Protein AF-A0A2V5S885-F1 (afdb_monomer_lite)

Structure (mmCIF, N/CA/C/O backbone):
data_AF-A0A2V5S885-F1
#
_entry.id   AF-A0A2V5S885-F1
#
loop_
_atom_site.group_PDB
_atom_site.id
_atom_site.type_symbol
_atom_site.label_atom_id
_atom_site.label_alt_id
_atom_site.label_comp_id
_atom_site.label_asym_id
_atom_site.label_entity_id
_atom_site.label_seq_id
_atom_site.pdbx_PDB_ins_code
_atom_site.Cartn_x
_atom_site.Cartn_y
_atom_site.Cartn_z
_atom_site.occupancy
_atom_site.B_iso_or_equiv
_atom_site.auth_seq_id
_atom_site.auth_comp_id
_atom_site.auth_asym_id
_atom_site.auth_atom_id
_atom_site.pdbx_PDB_model_num
ATOM 1 N N . MET A 1 1 ? 11.250 2.496 -4.911 1.00 50.44 1 MET A N 1
ATOM 2 C CA . MET A 1 1 ? 11.186 1.031 -5.074 1.00 50.44 1 MET A CA 1
ATOM 3 C C . MET A 1 1 ? 11.689 0.765 -6.474 1.00 50.44 1 MET A C 1
ATOM 5 O O . MET A 1 1 ? 11.136 1.353 -7.394 1.00 50.44 1 MET A O 1
ATOM 9 N N . ILE A 1 2 ? 12.792 0.034 -6.601 1.00 55.38 2 ILE A N 1
ATOM 10 C CA . ILE A 1 2 ? 13.348 -0.344 -7.903 1.00 55.38 2 ILE A CA 1
ATOM 11 C C . ILE A 1 2 ? 12.416 -1.429 -8.449 1.00 55.38 2 ILE A C 1
ATOM 13 O O . ILE A 1 2 ? 12.128 -2.383 -7.730 1.00 55.38 2 ILE A O 1
ATOM 17 N N . ARG A 1 3 ? 11.855 -1.215 -9.641 1.00 71.06 3 ARG A N 1
ATOM 18 C CA . ARG A 1 3 ? 11.038 -2.203 -10.352 1.00 71.06 3 ARG A CA 1
ATOM 19 C C . ARG A 1 3 ? 11.915 -2.807 -11.436 1.00 71.06 3 ARG A C 1
ATOM 21 O O . ARG A 1 3 ? 12.539 -2.056 -12.179 1.00 71.06 3 ARG A O 1
ATOM 28 N N . GLY A 1 4 ? 11.985 -4.126 -11.471 1.00 75.81 4 GLY A N 1
ATOM 29 C CA . GLY A 1 4 ? 12.777 -4.880 -12.430 1.00 75.81 4 GLY A CA 1
ATOM 30 C C . GLY A 1 4 ? 12.579 -6.366 -12.188 1.00 75.81 4 GLY A C 1
ATOM 31 O O . GLY A 1 4 ? 12.280 -6.773 -11.056 1.00 75.81 4 GLY A O 1
ATOM 32 N N . SER A 1 5 ? 12.717 -7.154 -13.247 1.00 80.44 5 SER A N 1
ATOM 33 C CA . SER A 1 5 ? 12.678 -8.605 -13.136 1.00 80.44 5 SER A CA 1
ATOM 34 C C . SER A 1 5 ? 13.788 -9.115 -12.219 1.00 80.44 5 SER A C 1
ATOM 36 O O . SER A 1 5 ? 14.810 -8.460 -12.009 1.00 80.44 5 SER A O 1
ATOM 38 N N . GLN A 1 6 ? 13.547 -10.281 -11.628 1.00 82.75 6 GLN A N 1
ATOM 39 C CA . GLN A 1 6 ? 14.561 -11.044 -10.898 1.00 82.75 6 GLN A CA 1
ATOM 40 C C . GLN A 1 6 ? 15.151 -12.170 -11.759 1.00 82.75 6 GLN A C 1
ATOM 42 O O . GLN A 1 6 ? 15.993 -12.921 -11.276 1.00 82.75 6 GLN A O 1
ATOM 47 N N . ALA A 1 7 ? 14.688 -12.316 -13.002 1.00 84.38 7 ALA A N 1
ATOM 48 C CA . ALA A 1 7 ? 15.178 -13.320 -13.930 1.00 84.38 7 ALA A CA 1
ATOM 49 C C . ALA A 1 7 ? 16.526 -12.877 -14.518 1.00 84.38 7 ALA A C 1
ATOM 51 O O . ALA A 1 7 ? 16.668 -11.743 -14.975 1.00 84.38 7 ALA A O 1
ATOM 52 N N . GLU A 1 8 ? 17.523 -13.761 -14.483 1.00 87.12 8 GLU A N 1
ATOM 53 C CA . GLU A 1 8 ? 18.887 -13.462 -14.949 1.00 87.12 8 GLU A CA 1
ATOM 54 C C . GLU A 1 8 ? 18.974 -13.266 -16.471 1.00 87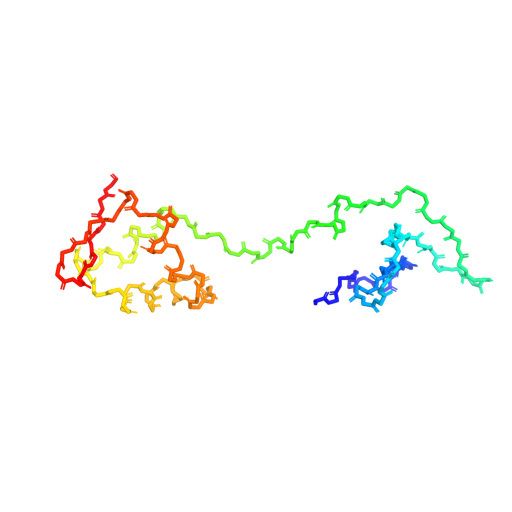.12 8 GLU A C 1
ATOM 56 O O . GLU A 1 8 ? 19.917 -12.652 -16.967 1.00 87.12 8 GLU A O 1
ATOM 61 N N . ASP A 1 9 ? 17.996 -13.785 -17.208 1.00 89.50 9 ASP A N 1
ATOM 62 C CA . ASP A 1 9 ? 17.857 -13.692 -18.659 1.00 89.50 9 ASP A CA 1
ATOM 63 C C . ASP A 1 9 ? 17.006 -12.498 -19.121 1.00 89.50 9 ASP A C 1
ATOM 65 O O . ASP A 1 9 ? 16.937 -12.231 -20.326 1.00 89.50 9 ASP A O 1
ATOM 69 N N . ASP A 1 10 ? 16.408 -11.739 -18.194 1.00 86.69 10 ASP A N 1
ATOM 70 C CA . ASP A 1 10 ? 15.705 -10.509 -18.543 1.00 86.69 10 ASP A CA 1
ATOM 71 C C . ASP A 1 10 ? 16.704 -9.408 -18.919 1.00 86.69 10 ASP A C 1
ATOM 73 O O . ASP A 1 10 ? 17.404 -8.825 -18.089 1.00 86.69 10 ASP A O 1
ATOM 77 N N . ASN A 1 11 ? 16.740 -9.108 -20.214 1.00 91.62 11 ASN A N 1
ATOM 78 C CA . ASN A 1 11 ? 17.570 -8.061 -20.792 1.00 91.62 11 ASN A CA 1
ATOM 79 C C . ASN A 1 11 ? 16.821 -6.731 -20.960 1.00 91.62 11 ASN A C 1
ATOM 81 O O . ASN A 1 11 ? 17.347 -5.807 -21.587 1.00 91.62 11 ASN A O 1
ATOM 85 N N . SER A 1 12 ? 15.601 -6.611 -20.435 1.00 92.19 12 SER A N 1
ATOM 86 C CA . SER A 1 12 ? 14.820 -5.385 -20.519 1.00 92.19 12 SER A CA 1
ATOM 87 C C . SER A 1 12 ? 15.334 -4.312 -19.554 1.00 92.19 12 SER A C 1
ATOM 89 O O . SER A 1 12 ? 15.728 -4.553 -18.412 1.00 92.19 12 SER A O 1
ATOM 91 N N . VAL A 1 13 ? 15.349 -3.071 -20.031 1.00 90.88 13 VAL A N 1
ATOM 92 C CA . VAL A 1 13 ? 15.731 -1.887 -19.268 1.00 90.88 13 VAL A CA 1
ATOM 93 C C . VAL A 1 13 ? 14.648 -0.842 -19.441 1.00 90.88 13 VAL A C 1
ATOM 95 O O . VAL A 1 13 ? 14.377 -0.375 -20.547 1.00 90.88 13 VAL A O 1
ATOM 98 N N . VAL A 1 14 ? 14.060 -0.423 -18.325 1.00 90.38 14 VAL A N 1
ATOM 99 C CA . VAL A 1 14 ? 13.098 0.676 -18.307 1.00 90.38 14 VAL A CA 1
ATOM 100 C C . VAL A 1 14 ? 13.791 1.958 -17.874 1.00 90.38 14 VAL A C 1
ATOM 102 O O . VAL A 1 14 ? 14.271 2.083 -16.746 1.00 90.38 14 VAL A O 1
ATOM 105 N N . TRP A 1 15 ? 13.796 2.945 -18.766 1.00 87.62 15 TRP A N 1
ATOM 106 C CA . TRP A 1 15 ? 14.275 4.284 -18.468 1.00 87.62 15 TRP A CA 1
ATOM 107 C C . TRP A 1 15 ? 13.115 5.182 -18.038 1.00 87.62 15 TRP A C 1
ATOM 109 O O . TRP A 1 15 ? 12.280 5.606 -18.845 1.00 87.62 15 TRP A O 1
ATOM 119 N N . CYS A 1 16 ? 13.088 5.498 -16.745 1.00 84.31 16 CYS A N 1
ATOM 120 C CA . CYS A 1 16 ? 12.166 6.458 -16.151 1.00 84.31 16 CYS A CA 1
ATOM 121 C C . CYS A 1 16 ? 12.914 7.755 -15.848 1.00 84.31 16 CYS A C 1
ATOM 123 O O . CYS A 1 16 ? 13.911 7.730 -15.131 1.00 84.31 16 CYS A O 1
ATOM 125 N N . ASN A 1 17 ? 12.409 8.894 -16.322 1.00 75.69 17 ASN A N 1
ATOM 126 C CA . ASN A 1 17 ? 12.948 10.192 -15.926 1.00 75.69 17 ASN A CA 1
ATOM 127 C C . ASN A 1 17 ? 12.572 10.475 -14.453 1.00 75.69 17 ASN A C 1
ATOM 129 O O . ASN A 1 17 ? 11.379 10.631 -14.157 1.00 75.69 17 ASN A O 1
ATOM 133 N N . PRO A 1 18 ? 13.533 10.509 -13.507 1.00 64.69 18 PRO A N 1
ATOM 134 C CA . PRO A 1 18 ? 13.222 10.814 -12.122 1.00 64.69 18 PRO A CA 1
ATOM 135 C C . PRO A 1 18 ? 12.761 12.268 -12.035 1.00 64.69 18 PRO A C 1
ATOM 137 O O . PRO A 1 18 ? 13.460 13.199 -12.424 1.00 64.69 18 PRO A O 1
ATOM 140 N N . LYS A 1 19 ? 11.553 12.471 -11.510 1.00 60.31 19 LYS A N 1
ATOM 141 C CA . LYS A 1 19 ? 10.989 13.800 -11.279 1.00 60.31 19 LYS A CA 1
ATOM 142 C C . LYS A 1 19 ? 11.951 14.631 -10.422 1.00 60.31 19 LYS A C 1
ATOM 144 O O . LYS A 1 19 ? 12.027 14.385 -9.223 1.00 60.31 19 LYS A O 1
ATOM 149 N N . ASN A 1 20 ? 12.657 15.585 -11.036 1.00 55.84 20 ASN A N 1
ATOM 150 C CA . ASN A 1 20 ? 13.075 16.874 -10.467 1.00 55.84 20 ASN A CA 1
ATOM 151 C C . ASN A 1 20 ? 13.994 17.640 -11.431 1.00 55.84 20 ASN A C 1
ATOM 153 O O . ASN A 1 20 ? 15.191 17.378 -11.476 1.00 55.84 20 ASN A O 1
ATOM 157 N N . SER A 1 21 ? 13.438 18.620 -12.152 1.00 54.88 21 SER A N 1
ATOM 158 C CA . SER A 1 21 ? 14.033 19.950 -12.420 1.00 54.88 21 SER A CA 1
ATOM 159 C C . SER A 1 21 ? 13.255 20.645 -13.543 1.00 54.88 21 SER A C 1
ATOM 161 O O . SER A 1 21 ? 13.499 20.365 -14.702 1.00 54.88 21 SER A O 1
ATOM 163 N N . ASN A 1 22 ? 12.292 21.511 -13.195 1.00 66.88 22 ASN A N 1
ATOM 164 C CA . ASN A 1 22 ? 11.666 22.584 -14.006 1.00 66.88 22 ASN A CA 1
ATOM 165 C C . ASN A 1 22 ? 11.334 22.364 -15.510 1.00 66.88 22 ASN A C 1
ATOM 167 O O . ASN A 1 22 ? 11.011 23.331 -16.195 1.00 66.88 22 ASN A O 1
ATOM 171 N N . GLY A 1 23 ? 11.374 21.139 -16.032 1.00 68.69 23 GLY A N 1
ATOM 172 C CA . GLY A 1 23 ? 11.140 20.798 -17.433 1.00 68.69 23 GLY A CA 1
ATOM 173 C C . GLY A 1 23 ? 9.941 19.866 -17.629 1.00 68.69 23 GLY A C 1
ATOM 174 O O . GLY A 1 23 ? 9.398 19.335 -16.652 1.00 68.69 23 GLY A O 1
ATOM 175 N N . PRO A 1 24 ? 9.504 19.666 -18.887 1.00 63.69 24 PRO A N 1
ATOM 176 C CA . PRO A 1 24 ? 8.397 18.774 -19.205 1.00 63.69 24 PRO A CA 1
ATOM 177 C C . PRO A 1 24 ? 8.737 17.330 -18.826 1.00 63.69 24 PRO A C 1
ATOM 179 O O . PRO A 1 24 ? 9.854 16.855 -19.040 1.00 63.69 24 PRO A O 1
ATOM 182 N N . LEU A 1 25 ? 7.751 16.622 -18.274 1.00 70.56 25 LEU A N 1
ATOM 183 C CA . LEU A 1 25 ? 7.867 15.196 -17.996 1.00 70.56 25 LEU A CA 1
ATOM 184 C C . LEU A 1 25 ? 8.041 14.455 -19.325 1.00 70.56 25 LEU A C 1
ATOM 186 O O . LEU A 1 25 ? 7.151 14.481 -20.172 1.00 70.56 25 LEU A O 1
ATOM 190 N N . GLN A 1 26 ? 9.190 13.813 -19.509 1.00 75.06 26 GLN A N 1
ATOM 191 C CA . GLN A 1 26 ? 9.412 12.951 -20.665 1.00 75.06 26 GLN A CA 1
ATOM 192 C C . GLN A 1 26 ? 8.741 11.597 -20.446 1.00 75.06 26 GLN A C 1
ATOM 194 O O . GLN A 1 26 ? 8.746 11.068 -19.330 1.00 75.06 26 GLN A O 1
ATOM 199 N N . SER A 1 27 ? 8.186 11.038 -21.522 1.00 82.12 27 SER A N 1
ATOM 200 C CA . SER A 1 27 ? 7.663 9.675 -21.526 1.00 82.12 27 SER A CA 1
ATOM 201 C C . SER A 1 27 ? 8.762 8.682 -21.158 1.00 82.12 27 SER A C 1
ATOM 203 O O . SER A 1 27 ? 9.912 8.812 -21.583 1.00 82.12 27 SER A O 1
ATOM 205 N N . ARG A 1 28 ? 8.398 7.674 -20.366 1.00 88.38 28 ARG A N 1
ATOM 206 C CA . ARG A 1 28 ? 9.257 6.512 -20.125 1.00 88.38 28 ARG A CA 1
ATOM 207 C C . ARG A 1 28 ? 9.502 5.750 -21.428 1.00 88.38 28 ARG A C 1
ATOM 209 O O . ARG A 1 28 ? 8.675 5.790 -22.337 1.00 88.38 28 ARG A O 1
ATOM 216 N N . SER A 1 29 ? 10.630 5.054 -21.494 1.00 91.62 29 SER A N 1
ATOM 217 C CA . SER A 1 29 ? 10.994 4.196 -22.625 1.00 91.62 29 SER A CA 1
ATOM 218 C C . SER A 1 29 ? 11.527 2.858 -22.126 1.00 91.62 29 SER A C 1
ATOM 220 O O . SER A 1 29 ? 12.106 2.788 -21.041 1.00 91.62 29 SER A O 1
ATOM 222 N N . ALA A 1 30 ? 11.302 1.809 -22.909 1.00 93.75 30 ALA A N 1
ATOM 223 C CA . ALA A 1 30 ? 11.804 0.469 -22.651 1.00 93.75 30 ALA A CA 1
ATOM 224 C C . ALA A 1 30 ? 12.803 0.079 -23.740 1.00 93.75 30 ALA A C 1
ATOM 226 O O . ALA A 1 30 ? 12.647 0.439 -24.912 1.00 93.75 30 ALA A O 1
ATOM 227 N N . TRP A 1 31 ? 13.839 -0.637 -23.331 1.00 95.19 31 TRP A N 1
ATOM 228 C CA . TRP A 1 31 ? 14.965 -1.009 -24.171 1.00 95.19 31 TRP A CA 1
ATOM 229 C C . TRP A 1 31 ? 15.329 -2.462 -23.914 1.00 95.19 31 TRP A C 1
ATOM 231 O O . TRP A 1 31 ? 15.246 -2.923 -22.783 1.00 95.19 31 TRP A O 1
ATOM 241 N N . GLU A 1 32 ? 15.766 -3.171 -24.942 1.00 94.62 32 GLU A N 1
ATOM 242 C CA . GLU A 1 32 ? 16.359 -4.500 -24.817 1.00 94.62 32 GLU A CA 1
ATOM 243 C C . GLU A 1 32 ? 17.879 -4.363 -24.923 1.00 94.62 32 GLU A C 1
ATOM 245 O O . GLU A 1 32 ? 18.399 -3.790 -25.889 1.00 94.62 32 GLU A O 1
ATOM 250 N N . ARG A 1 33 ? 18.601 -4.879 -23.926 1.00 93.19 33 ARG A N 1
ATOM 251 C CA . ARG A 1 33 ? 20.055 -5.000 -23.973 1.00 93.19 33 ARG A CA 1
ATOM 252 C C . ARG A 1 33 ? 20.440 -6.115 -24.940 1.00 93.19 33 ARG A C 1
ATOM 254 O O . ARG A 1 33 ? 20.015 -7.256 -24.802 1.00 93.19 33 ARG A O 1
ATOM 261 N N . ARG A 1 34 ? 21.332 -5.793 -25.867 1.00 92.38 34 ARG A N 1
ATOM 262 C CA . ARG A 1 34 ? 21.947 -6.728 -26.810 1.00 92.38 34 ARG A CA 1
ATOM 263 C C . ARG A 1 34 ? 23.467 -6.690 -26.679 1.00 92.38 34 ARG A C 1
ATOM 265 O O . ARG A 1 34 ? 24.025 -5.889 -25.929 1.00 92.38 34 ARG A O 1
ATOM 272 N N . ALA A 1 35 ? 24.149 -7.578 -27.398 1.00 91.81 35 ALA A N 1
ATOM 273 C CA . ALA A 1 35 ? 25.611 -7.625 -27.411 1.00 91.81 35 ALA A CA 1
ATOM 274 C C . ALA A 1 35 ? 26.241 -6.335 -27.976 1.00 91.81 35 ALA A C 1
ATOM 276 O O . ALA A 1 35 ? 27.333 -5.952 -27.565 1.00 91.81 35 ALA A O 1
ATOM 277 N N . ASP A 1 36 ? 25.543 -5.666 -28.894 1.00 91.69 36 ASP A N 1
ATOM 278 C CA . ASP A 1 36 ? 25.972 -4.474 -29.630 1.00 91.69 36 ASP A CA 1
ATOM 279 C C . ASP A 1 36 ? 25.417 -3.154 -29.063 1.00 91.69 36 ASP A C 1
ATOM 281 O O . ASP A 1 36 ? 25.755 -2.082 -29.566 1.00 91.69 36 ASP A O 1
ATOM 285 N N . GLY A 1 37 ? 24.605 -3.201 -28.001 1.00 92.69 37 GLY A N 1
ATOM 286 C CA . GLY A 1 37 ? 24.070 -2.007 -27.348 1.00 92.69 37 GLY A CA 1
ATOM 287 C C . GLY A 1 37 ? 22.644 -2.182 -26.839 1.00 92.69 37 GLY A C 1
ATOM 288 O O . GLY A 1 37 ? 22.322 -3.173 -26.188 1.00 92.69 37 GLY A O 1
ATOM 289 N N . PHE A 1 38 ? 21.799 -1.187 -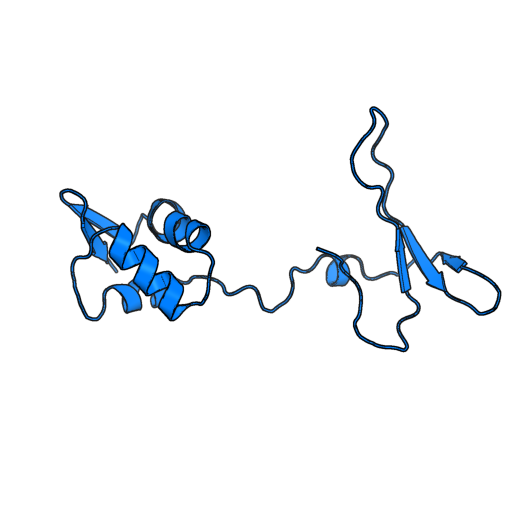27.108 1.00 94.06 38 PHE A N 1
ATOM 290 C CA . PHE A 1 38 ? 20.400 -1.157 -26.688 1.00 94.06 38 PHE A CA 1
ATOM 291 C C . PHE A 1 38 ? 19.507 -0.844 -27.879 1.00 94.06 38 PHE A C 1
ATOM 293 O O . PHE A 1 38 ? 19.775 0.097 -28.627 1.00 94.06 38 PHE A O 1
ATOM 300 N N . VAL A 1 39 ? 18.422 -1.597 -28.020 1.00 95.12 39 VAL A N 1
ATOM 301 C CA . VAL A 1 39 ? 17.382 -1.321 -29.015 1.00 95.12 39 VAL A CA 1
ATOM 302 C C . VAL A 1 39 ? 16.079 -0.970 -28.317 1.00 95.12 39 VAL A C 1
ATOM 304 O O . VAL A 1 39 ? 15.805 -1.462 -27.225 1.00 95.12 39 VAL A O 1
ATOM 307 N N . THR A 1 40 ? 15.268 -0.113 -28.928 1.00 93.50 40 THR A N 1
ATOM 308 C CA . THR A 1 40 ? 13.946 0.216 -28.387 1.00 93.50 40 THR A CA 1
ATOM 309 C C . THR A 1 40 ? 13.039 -1.003 -28.406 1.00 93.50 40 THR A C 1
ATOM 311 O O . THR A 1 40 ? 12.870 -1.638 -29.447 1.00 93.50 40 THR A O 1
ATOM 314 N N . LEU A 1 41 ? 12.410 -1.273 -27.267 1.00 93.38 41 LEU A N 1
ATOM 315 C CA . LEU A 1 41 ? 11.436 -2.340 -27.095 1.00 93.38 41 LEU A CA 1
ATOM 316 C C . LEU A 1 41 ? 10.030 -1.732 -27.181 1.00 93.38 41 LEU A C 1
ATOM 318 O O . LEU A 1 41 ? 9.486 -1.253 -26.188 1.00 93.38 41 LEU A O 1
ATOM 322 N N . ALA A 1 42 ? 9.490 -1.660 -28.401 1.00 88.75 42 ALA A N 1
ATOM 323 C CA . ALA A 1 42 ? 8.225 -0.974 -28.683 1.00 88.75 42 ALA A CA 1
ATOM 324 C C . ALA A 1 42 ? 7.012 -1.677 -28.052 1.00 88.75 42 ALA A C 1
ATOM 326 O O . ALA A 1 42 ? 6.115 -1.007 -27.544 1.00 88.75 42 ALA A O 1
ATOM 327 N N . ASP A 1 43 ? 7.038 -3.009 -28.022 1.00 89.69 43 ASP A N 1
ATOM 328 C CA . ASP A 1 43 ? 5.955 -3.860 -27.519 1.00 89.69 43 ASP A CA 1
ATOM 329 C C . ASP A 1 43 ? 6.139 -4.225 -26.035 1.00 89.69 43 ASP A C 1
ATOM 331 O O . ASP A 1 43 ? 5.726 -5.291 -25.588 1.00 89.69 43 ASP A O 1
ATOM 335 N N . PHE A 1 44 ? 6.816 -3.368 -25.265 1.00 90.06 44 PHE A N 1
ATOM 336 C CA . PHE A 1 44 ? 7.021 -3.601 -23.837 1.00 90.06 44 PHE A CA 1
ATOM 337 C C . PHE A 1 44 ? 5.688 -3.584 -23.082 1.00 90.06 44 PHE A C 1
ATOM 339 O O . PHE A 1 44 ? 4.911 -2.631 -23.212 1.00 90.06 44 PHE A O 1
ATOM 346 N N . ASP A 1 45 ? 5.456 -4.606 -22.255 1.00 88.88 45 ASP A N 1
ATOM 347 C CA . ASP A 1 45 ? 4.246 -4.714 -21.443 1.00 88.88 45 ASP A CA 1
ATOM 348 C C . ASP A 1 45 ? 4.293 -3.729 -20.266 1.00 88.88 45 ASP A C 1
ATOM 350 O O . ASP A 1 45 ? 4.777 -3.989 -19.159 1.00 88.88 45 ASP A O 1
ATOM 354 N N . TRP A 1 46 ? 3.795 -2.530 -20.540 1.00 88.62 46 TRP A N 1
ATOM 355 C CA . TRP A 1 46 ? 3.671 -1.476 -19.550 1.00 88.62 46 TRP A CA 1
ATOM 356 C C . TRP A 1 46 ? 2.628 -1.779 -18.478 1.00 88.62 46 TRP A C 1
ATOM 358 O O . TRP A 1 46 ? 2.761 -1.246 -17.374 1.00 88.62 46 TRP A O 1
ATOM 368 N N . ASP A 1 47 ? 1.619 -2.596 -18.787 1.00 85.31 47 ASP A N 1
ATOM 369 C CA . ASP A 1 47 ? 0.562 -2.944 -17.845 1.00 85.31 47 ASP A CA 1
ATOM 370 C C . ASP A 1 47 ? 1.118 -3.889 -16.778 1.00 85.31 47 ASP A C 1
ATOM 372 O O . ASP A 1 47 ? 0.945 -3.626 -15.588 1.00 85.31 47 ASP A O 1
ATOM 376 N N . GLU A 1 48 ? 1.863 -4.923 -17.174 1.00 83.56 48 GLU A N 1
ATOM 377 C CA . GLU A 1 48 ? 2.584 -5.812 -16.257 1.00 83.56 48 GLU A CA 1
ATOM 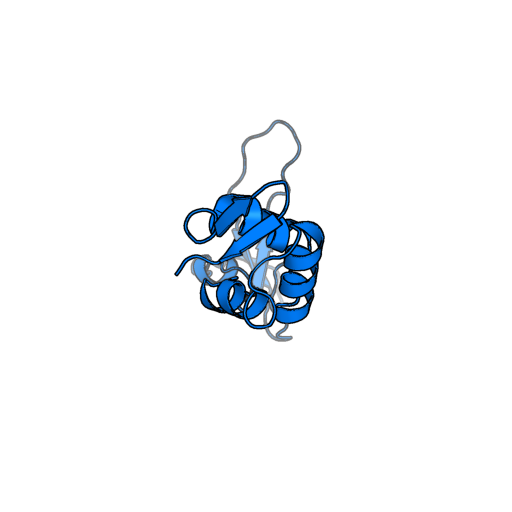378 C C . GLU A 1 48 ? 3.619 -5.040 -15.424 1.00 83.56 48 GLU A C 1
ATOM 380 O O . GLU A 1 48 ? 3.638 -5.138 -14.196 1.00 83.56 48 GLU A O 1
ATOM 385 N N . PHE A 1 49 ? 4.430 -4.189 -16.059 1.00 85.12 49 PHE A N 1
ATOM 386 C CA . PHE A 1 49 ? 5.440 -3.390 -15.355 1.00 85.12 49 PHE A CA 1
ATOM 387 C C . PHE A 1 49 ? 4.841 -2.415 -14.320 1.00 85.12 49 PHE A C 1
ATOM 389 O O . PHE A 1 49 ? 5.465 -2.089 -13.296 1.00 85.12 49 PHE A O 1
ATOM 396 N N . ASP A 1 50 ? 3.636 -1.904 -14.584 1.00 83.50 50 ASP A N 1
ATOM 397 C CA . ASP A 1 50 ? 2.940 -1.002 -13.672 1.00 83.50 50 ASP A CA 1
ATOM 398 C C . ASP A 1 50 ? 2.148 -1.692 -12.577 1.00 83.50 50 ASP A C 1
ATOM 400 O O . ASP A 1 50 ? 1.819 -1.031 -11.574 1.00 83.50 50 ASP A O 1
ATOM 404 N N . GLN A 1 51 ? 1.883 -2.991 -12.720 1.00 75.69 51 GLN A N 1
ATOM 405 C CA . GLN A 1 51 ? 1.168 -3.732 -11.703 1.00 75.69 51 GLN A CA 1
ATOM 406 C C . GLN A 1 51 ? 1.909 -3.623 -10.363 1.00 75.69 51 GLN A C 1
ATOM 408 O O . GLN A 1 51 ? 3.127 -3.810 -10.262 1.00 75.69 51 GLN A O 1
ATOM 413 N N . PRO A 1 52 ? 1.198 -3.249 -9.283 1.00 64.19 52 PRO A N 1
ATOM 414 C CA . PRO A 1 52 ? 1.779 -3.332 -7.958 1.00 64.19 52 PRO A CA 1
ATOM 415 C C . PRO A 1 52 ? 2.155 -4.797 -7.699 1.00 64.19 52 PRO A C 1
ATOM 417 O O . PRO A 1 52 ? 1.407 -5.674 -8.125 1.00 64.19 52 PRO A O 1
ATOM 420 N N . PRO A 1 53 ? 3.253 -5.073 -6.973 1.00 65.19 53 PRO A N 1
ATOM 421 C CA . PRO A 1 53 ? 3.630 -6.446 -6.660 1.00 65.19 53 PRO A CA 1
ATOM 422 C C . PRO A 1 53 ? 2.420 -7.197 -6.087 1.00 65.19 53 PRO A C 1
ATOM 424 O O . PRO A 1 53 ? 1.743 -6.668 -5.194 1.00 65.19 53 PRO A O 1
ATOM 427 N N . GLU A 1 54 ? 2.151 -8.401 -6.610 1.00 60.69 54 GLU A N 1
ATOM 428 C CA . GLU A 1 54 ? 0.986 -9.235 -6.255 1.00 60.69 54 GLU A CA 1
ATOM 429 C C . GLU A 1 54 ? 0.819 -9.401 -4.735 1.00 60.69 54 GLU A C 1
ATOM 431 O O . GLU A 1 54 ? -0.289 -9.533 -4.220 1.00 60.69 54 GLU A O 1
ATOM 436 N N . SER A 1 55 ? 1.918 -9.293 -3.989 1.00 62.47 55 SER A N 1
ATOM 437 C CA . SER A 1 55 ? 1.990 -9.434 -2.537 1.00 62.47 55 SER A CA 1
ATOM 438 C C . SER A 1 55 ? 1.393 -8.281 -1.724 1.00 62.47 55 SER A C 1
ATOM 440 O O . SER A 1 55 ? 1.519 -8.273 -0.494 1.00 62.47 55 SER A O 1
ATOM 442 N N . ARG A 1 56 ? 0.745 -7.276 -2.334 1.00 67.38 56 ARG A N 1
ATOM 443 C CA . ARG A 1 56 ? 0.138 -6.197 -1.542 1.00 67.38 56 ARG A CA 1
ATOM 444 C C . ARG A 1 56 ? -1.110 -6.703 -0.819 1.00 67.38 56 ARG A C 1
ATOM 446 O O . ARG A 1 56 ? -2.212 -6.675 -1.362 1.00 67.38 56 ARG A O 1
ATOM 453 N N . ILE A 1 57 ? -0.930 -7.084 0.444 1.00 82.44 57 ILE A N 1
ATOM 454 C CA . ILE A 1 57 ? -1.998 -7.553 1.330 1.00 82.44 57 ILE A CA 1
ATOM 455 C C . ILE A 1 57 ? -3.134 -6.522 1.362 1.00 82.44 57 ILE A C 1
ATOM 457 O O . ILE A 1 57 ? -2.965 -5.369 1.780 1.00 82.44 57 ILE A O 1
ATOM 461 N N . LYS A 1 58 ? -4.305 -6.934 0.866 1.00 88.44 58 LYS A N 1
ATOM 462 C CA . LYS A 1 58 ? -5.518 -6.116 0.848 1.00 88.44 58 LYS A CA 1
ATOM 463 C C . LYS A 1 58 ? -6.283 -6.355 2.142 1.00 88.44 58 LYS A C 1
ATOM 465 O O . LYS A 1 58 ? -6.719 -7.462 2.425 1.00 88.44 58 LYS A O 1
ATOM 470 N N . ILE A 1 59 ? -6.495 -5.291 2.912 1.00 92.75 59 ILE A N 1
ATOM 471 C CA . ILE A 1 59 ? -7.403 -5.340 4.061 1.00 92.75 59 ILE A CA 1
ATOM 472 C C . ILE A 1 59 ? -8.839 -5.452 3.526 1.00 92.75 59 ILE A C 1
ATOM 474 O O . ILE A 1 59 ? -9.247 -4.596 2.725 1.00 92.75 59 ILE A O 1
ATOM 478 N N . THR A 1 60 ? -9.564 -6.484 3.966 1.00 94.44 60 THR A N 1
ATOM 479 C CA . THR A 1 60 ? -10.963 -6.807 3.642 1.00 94.44 60 THR A CA 1
ATOM 480 C C . THR A 1 60 ? -11.861 -6.588 4.864 1.00 94.44 60 THR A C 1
ATOM 482 O O . THR A 1 60 ? -11.360 -6.367 5.966 1.00 94.44 60 THR A O 1
ATOM 485 N N . VAL A 1 61 ? -13.185 -6.651 4.678 1.00 94.38 61 VAL A N 1
ATOM 486 C CA . VAL A 1 61 ? -14.153 -6.577 5.789 1.00 94.38 61 VAL A CA 1
ATOM 487 C C . VAL A 1 61 ? -13.998 -7.769 6.736 1.00 94.38 61 VAL A C 1
ATOM 489 O O . VAL A 1 61 ? -14.118 -7.589 7.943 1.00 94.38 61 VAL A O 1
ATOM 492 N N . ASP A 1 62 ? -13.658 -8.956 6.226 1.00 94.06 62 ASP A N 1
ATOM 493 C CA . ASP A 1 62 ? -13.452 -10.145 7.062 1.00 94.06 62 ASP A CA 1
ATOM 494 C C . ASP A 1 62 ? -12.282 -9.967 8.034 1.00 94.06 62 ASP A C 1
ATOM 496 O O . ASP A 1 62 ? -12.434 -10.281 9.210 1.00 94.06 62 ASP A O 1
ATOM 500 N N . HIS A 1 63 ? -11.181 -9.336 7.605 1.00 94.50 63 HIS A N 1
ATOM 501 C CA . HIS A 1 63 ? -10.099 -8.969 8.527 1.00 94.50 63 HIS A CA 1
ATOM 502 C C . HIS A 1 63 ? -10.577 -8.004 9.619 1.00 94.50 63 HIS A C 1
ATOM 504 O O . HIS A 1 63 ? -10.128 -8.085 10.758 1.00 94.50 63 HIS A O 1
ATOM 510 N N . ILE A 1 64 ? -11.489 -7.076 9.297 1.00 94.56 64 ILE A N 1
ATOM 511 C CA . ILE A 1 64 ? -12.066 -6.184 10.311 1.00 94.56 64 ILE A CA 1
ATOM 512 C C . ILE A 1 64 ? -12.937 -6.989 11.274 1.00 94.56 64 ILE A C 1
ATOM 514 O O . ILE A 1 64 ? -12.775 -6.844 12.479 1.00 94.56 64 ILE A O 1
ATOM 518 N N . ARG A 1 65 ? -13.809 -7.870 10.775 1.00 94.56 65 ARG A N 1
ATOM 519 C CA . ARG A 1 65 ? -14.637 -8.747 11.615 1.00 94.56 65 ARG A CA 1
ATOM 520 C C . ARG A 1 65 ? -13.775 -9.583 12.566 1.00 94.56 65 ARG A C 1
ATOM 522 O O . ARG A 1 65 ? -14.093 -9.673 13.747 1.00 94.56 65 ARG A O 1
ATOM 529 N N . GLU A 1 66 ? -12.677 -10.140 12.066 1.00 94.62 66 GLU A N 1
ATOM 530 C CA . GLU A 1 66 ? -11.746 -10.971 12.830 1.00 94.62 66 GLU A CA 1
ATOM 531 C C . GLU A 1 66 ? -11.041 -10.195 13.953 1.00 94.62 66 GLU A C 1
ATOM 533 O O . GLU A 1 66 ? -10.949 -10.689 15.075 1.00 94.62 66 GLU A O 1
ATOM 538 N N . VAL A 1 67 ? -10.662 -8.932 13.718 1.00 94.69 67 VAL A N 1
ATOM 539 C CA . VAL A 1 67 ? -10.094 -8.055 14.763 1.00 94.69 67 VAL A CA 1
ATOM 540 C C . VAL A 1 67 ? -11.024 -7.917 15.978 1.00 94.69 67 VAL A C 1
ATOM 542 O O . VAL A 1 67 ? -10.537 -7.831 17.109 1.00 94.69 67 VAL A O 1
ATOM 545 N N . PHE A 1 68 ? -12.343 -7.929 15.764 1.00 94.06 68 PHE A N 1
ATOM 546 C 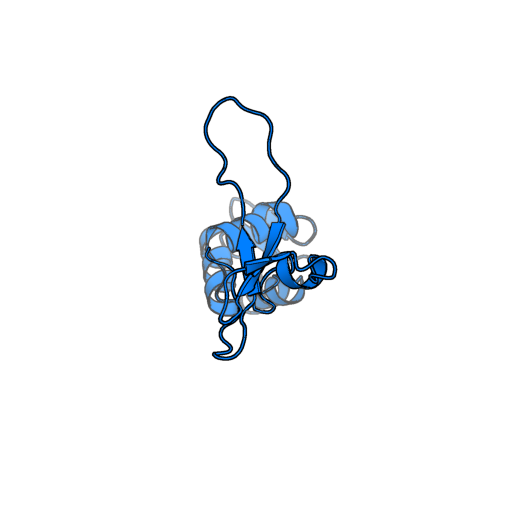CA . PHE A 1 68 ? -13.361 -7.803 16.816 1.00 94.06 68 PHE A CA 1
ATOM 547 C C . PHE A 1 68 ? -13.988 -9.145 17.240 1.00 94.06 68 PHE A C 1
ATOM 549 O O . PHE A 1 68 ? -14.928 -9.149 18.036 1.00 94.06 68 PHE A O 1
ATOM 556 N N . ALA A 1 69 ? -13.488 -10.290 16.757 1.00 91.25 69 ALA A N 1
ATOM 557 C CA . ALA A 1 69 ? -14.074 -11.601 17.057 1.00 91.25 69 ALA A CA 1
ATOM 558 C C . ALA A 1 69 ? -13.973 -11.973 18.549 1.00 91.25 69 ALA A C 1
ATOM 560 O O . ALA A 1 69 ? -14.913 -12.510 19.126 1.00 91.25 69 ALA A O 1
ATOM 561 N N . GLU A 1 70 ? -12.851 -11.641 19.191 1.00 86.12 70 GLU A N 1
ATOM 562 C CA . GLU A 1 70 ? -12.606 -11.923 20.616 1.00 86.12 70 GLU A CA 1
ATOM 563 C C . GLU A 1 70 ? -13.125 -10.823 21.552 1.00 86.12 70 GLU A C 1
ATOM 565 O O . GLU A 1 70 ? -13.200 -10.996 22.767 1.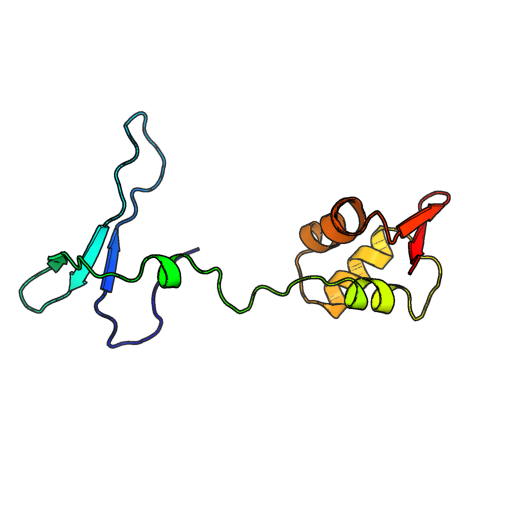00 86.12 70 GLU A O 1
ATOM 570 N N . SER A 1 71 ? -13.396 -9.633 21.020 1.00 85.06 71 SER A N 1
ATOM 571 C CA . SER A 1 71 ? -13.739 -8.454 21.813 1.00 85.06 71 SER A CA 1
ATOM 572 C C . SER A 1 71 ? -14.630 -7.539 20.993 1.00 85.06 71 SER A C 1
ATOM 574 O O . SER A 1 71 ? -14.207 -6.978 19.985 1.00 85.06 71 SER A O 1
ATOM 576 N N . SER A 1 72 ? -15.869 -7.377 21.452 1.00 83.94 72 SER A N 1
ATOM 577 C CA . SER A 1 72 ? -16.893 -6.599 20.751 1.00 83.94 72 SER A CA 1
ATOM 578 C C . SER A 1 72 ? -16.590 -5.098 20.701 1.00 83.94 72 SER A C 1
ATOM 580 O O . SER A 1 72 ? -17.034 -4.427 19.771 1.00 83.94 72 SER A O 1
ATOM 582 N N . GLU A 1 73 ? -15.811 -4.579 21.653 1.00 91.88 73 GLU A N 1
ATOM 583 C CA . GLU A 1 73 ? -15.297 -3.210 21.655 1.00 91.88 73 GLU A CA 1
ATOM 584 C C . GLU A 1 73 ? -13.787 -3.183 21.904 1.00 91.88 73 GLU A C 1
ATOM 586 O O . GLU A 1 73 ? -13.279 -3.838 22.813 1.00 91.88 73 GLU A O 1
ATOM 591 N N . LEU A 1 74 ? -13.070 -2.381 21.114 1.00 93.12 74 LEU A N 1
ATOM 592 C CA . LEU A 1 74 ? -11.628 -2.167 21.246 1.00 93.12 74 LEU A CA 1
ATOM 593 C C . LEU A 1 74 ? -11.289 -0.688 21.099 1.00 93.12 74 LEU A C 1
ATOM 595 O O . LEU A 1 74 ? -11.886 0.018 20.286 1.00 93.12 74 LEU A O 1
ATOM 599 N N . ARG A 1 75 ? -10.270 -0.205 21.815 1.00 94.50 75 ARG A N 1
ATOM 600 C CA . ARG A 1 75 ? -9.715 1.125 21.529 1.00 94.50 75 ARG A CA 1
ATOM 601 C C . ARG A 1 75 ? -9.078 1.120 20.144 1.00 94.50 75 ARG A C 1
ATOM 603 O O . ARG A 1 75 ? -8.522 0.117 19.703 1.00 94.50 75 ARG A O 1
ATOM 610 N N . LEU A 1 76 ? -9.092 2.272 19.472 1.00 92.62 76 LEU A N 1
ATOM 611 C CA . LEU A 1 76 ? -8.520 2.407 18.126 1.00 92.62 76 LEU A CA 1
ATOM 612 C C . LEU A 1 76 ? -7.057 1.937 18.054 1.00 92.62 76 LEU A C 1
ATOM 614 O O . LEU A 1 76 ? -6.672 1.311 17.074 1.00 92.62 76 LEU A O 1
ATOM 618 N N . GLY A 1 77 ? -6.249 2.217 19.080 1.00 92.94 77 GLY A N 1
ATOM 619 C CA . GLY A 1 77 ? -4.850 1.778 19.129 1.00 92.94 77 GLY A CA 1
ATOM 620 C C . GLY A 1 77 ? -4.693 0.255 19.135 1.00 92.94 77 GLY A C 1
ATOM 621 O O . GLY A 1 77 ? -3.857 -0.265 18.397 1.00 92.94 77 GLY A O 1
ATOM 622 N N . ASP A 1 78 ? -5.533 -0.435 19.904 1.00 94.50 78 ASP A N 1
ATOM 623 C CA . ASP A 1 78 ? -5.495 -1.890 20.068 1.00 94.50 78 ASP A CA 1
ATOM 624 C C . ASP A 1 78 ? -6.048 -2.590 18.823 1.00 94.50 78 ASP A C 1
ATOM 626 O O . ASP A 1 78 ? -5.438 -3.526 18.313 1.00 94.50 78 ASP A O 1
ATOM 630 N N . ALA A 1 79 ? -7.143 -2.069 18.256 1.00 94.38 79 ALA A N 1
ATOM 631 C CA . ALA A 1 79 ? -7.694 -2.553 16.991 1.00 94.38 79 ALA A CA 1
ATOM 632 C C . ALA A 1 79 ? -6.696 -2.387 15.831 1.00 94.38 79 ALA A C 1
ATOM 634 O O . ALA A 1 79 ? -6.565 -3.272 14.986 1.00 94.38 79 ALA A O 1
ATOM 635 N N . VAL A 1 80 ? -5.954 -1.271 15.796 1.00 95.94 80 VAL A N 1
ATOM 636 C CA . VAL A 1 80 ? -4.879 -1.059 14.815 1.00 95.94 80 VAL A CA 1
ATOM 637 C C . VAL A 1 80 ? -3.767 -2.081 14.999 1.00 95.94 80 VAL A C 1
ATOM 639 O O . VAL A 1 80 ? -3.295 -2.614 13.999 1.00 95.94 80 VAL A O 1
ATOM 642 N N . GLN A 1 81 ? -3.346 -2.352 16.237 1.00 96.31 81 GLN A N 1
ATOM 643 C CA . GLN A 1 81 ? -2.295 -3.332 16.497 1.00 96.31 81 GLN A CA 1
ATOM 644 C C . GLN A 1 81 ? -2.738 -4.738 16.078 1.00 96.31 81 GLN A C 1
ATOM 646 O O . GLN A 1 81 ? -2.056 -5.351 15.266 1.00 96.31 81 GLN A O 1
ATOM 651 N N . LYS A 1 82 ? -3.933 -5.180 16.494 1.00 95.56 82 LYS A N 1
ATOM 652 C CA . LYS A 1 82 ? -4.500 -6.472 16.077 1.00 95.56 82 LYS A CA 1
ATOM 653 C C . LYS A 1 82 ? -4.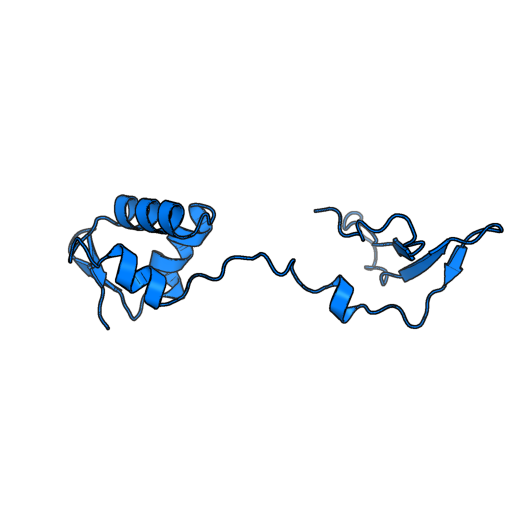582 -6.614 14.556 1.00 95.56 82 LYS A C 1
ATOM 655 O O . LYS A 1 82 ? -4.248 -7.662 14.017 1.00 95.56 82 LYS A O 1
ATOM 660 N N . LEU A 1 83 ? -4.982 -5.558 13.845 1.00 95.19 83 LEU A N 1
ATOM 661 C CA . LEU A 1 83 ? -5.061 -5.592 12.383 1.00 95.19 83 LEU A CA 1
ATOM 662 C C . LEU A 1 83 ? -3.679 -5.702 11.722 1.00 95.19 83 LEU A C 1
ATOM 664 O O . LEU A 1 83 ? -3.541 -6.361 10.691 1.00 95.19 83 LEU A O 1
ATOM 668 N N . VAL A 1 84 ? -2.660 -5.054 12.294 1.00 96.06 84 VAL A N 1
ATOM 669 C CA . VAL A 1 84 ? -1.265 -5.192 11.849 1.00 96.06 84 VAL A CA 1
ATOM 670 C C . VAL A 1 84 ? -0.770 -6.612 12.088 1.00 96.06 84 VAL A C 1
ATOM 672 O O . VAL A 1 84 ? -0.187 -7.188 11.179 1.00 96.06 84 VAL A O 1
ATOM 675 N N . ASP A 1 85 ? -1.042 -7.182 13.258 1.00 95.06 85 ASP A N 1
ATOM 676 C CA . ASP A 1 85 ? -0.587 -8.529 13.610 1.00 95.06 85 ASP A CA 1
ATOM 677 C C . ASP A 1 85 ? -1.259 -9.595 12.727 1.00 95.06 85 ASP A C 1
ATOM 679 O O . ASP A 1 85 ? -0.597 -10.521 12.269 1.00 95.06 85 ASP A O 1
ATOM 683 N N . LEU A 1 86 ? -2.545 -9.412 12.403 1.00 93.75 86 LEU A N 1
ATOM 684 C CA . LEU A 1 86 ? -3.308 -10.310 11.532 1.00 93.75 86 LEU A CA 1
ATOM 685 C C . LEU A 1 86 ? -2.848 -10.263 10.066 1.00 93.75 86 LEU A C 1
ATOM 687 O O . LEU A 1 86 ? -2.815 -11.282 9.385 1.00 93.75 86 LEU A O 1
ATOM 691 N N . THR A 1 87 ? -2.536 -9.070 9.551 1.00 92.00 87 THR A N 1
ATOM 692 C CA . THR A 1 87 ? -2.351 -8.860 8.102 1.00 92.00 87 THR A CA 1
ATOM 693 C C . THR A 1 87 ? -0.932 -8.464 7.700 1.00 92.00 87 THR A C 1
ATOM 695 O O . THR A 1 87 ? -0.668 -8.290 6.517 1.00 92.00 87 THR A O 1
ATOM 698 N N . GLY A 1 88 ? -0.016 -8.232 8.641 1.00 91.12 88 GLY A N 1
ATOM 699 C CA . GLY A 1 88 ? 1.351 -7.765 8.372 1.00 91.12 88 GLY A CA 1
ATOM 700 C C . GLY A 1 88 ? 1.451 -6.370 7.733 1.00 91.12 88 GLY A C 1
ATOM 701 O O . GLY A 1 88 ? 2.532 -5.934 7.331 1.00 91.12 88 GLY A O 1
ATOM 702 N N . VAL A 1 89 ? 0.338 -5.642 7.595 1.00 92.62 89 VAL A N 1
ATOM 703 C CA . VAL A 1 89 ? 0.316 -4.320 6.955 1.00 92.62 89 VAL A CA 1
ATOM 704 C C . VAL A 1 89 ? 0.961 -3.255 7.840 1.00 92.62 89 VAL A C 1
ATOM 706 O O . VAL A 1 89 ? 1.009 -3.350 9.061 1.00 92.62 89 VAL A O 1
ATOM 709 N N . LYS A 1 90 ? 1.404 -2.149 7.235 1.00 93.06 90 LYS A N 1
ATOM 710 C CA . LYS A 1 90 ? 1.939 -1.014 8.000 1.00 93.06 90 LYS A CA 1
ATOM 711 C C . LYS A 1 90 ? 0.867 -0.417 8.917 1.00 93.06 90 LYS A C 1
ATOM 713 O O . LYS A 1 90 ? -0.272 -0.213 8.494 1.00 93.06 90 LYS A O 1
ATOM 718 N N . ARG A 1 91 ? 1.267 0.017 10.118 1.00 94.62 91 ARG A N 1
ATOM 719 C CA . ARG A 1 91 ? 0.388 0.667 11.112 1.00 94.62 91 ARG A CA 1
ATOM 720 C C . ARG A 1 91 ? -0.463 1.803 10.535 1.00 94.62 91 ARG A C 1
ATOM 722 O O . ARG A 1 91 ? -1.651 1.889 10.821 1.00 94.62 91 ARG A O 1
ATOM 729 N N . GLY A 1 92 ? 0.112 2.649 9.676 1.00 94.06 92 GLY A N 1
ATOM 730 C CA . GLY A 1 92 ? -0.630 3.729 9.010 1.00 94.06 92 GLY A CA 1
ATOM 731 C C . GLY A 1 92 ? -1.718 3.228 8.049 1.00 94.06 92 GLY A C 1
ATOM 732 O O . GLY A 1 92 ? -2.779 3.840 7.943 1.00 94.06 92 GLY A O 1
ATOM 733 N N . SER A 1 93 ? -1.493 2.093 7.381 1.00 93.19 93 SER A N 1
ATOM 734 C CA . SER A 1 93 ? -2.494 1.442 6.530 1.00 93.19 93 SER A CA 1
ATOM 735 C C . SER A 1 93 ? -3.623 0.834 7.360 1.00 93.19 93 SER A C 1
ATOM 737 O O . SER A 1 93 ? -4.783 1.061 7.026 1.00 93.19 93 SER A O 1
ATOM 739 N N . ALA A 1 94 ? -3.302 0.156 8.467 1.00 95.06 94 ALA A N 1
ATOM 740 C CA . ALA A 1 94 ? -4.294 -0.347 9.420 1.00 95.06 94 ALA A CA 1
ATOM 741 C C . ALA A 1 94 ? -5.128 0.792 10.040 1.00 95.06 94 ALA A C 1
ATOM 743 O O . ALA A 1 94 ? -6.356 0.727 10.072 1.00 95.06 94 ALA A O 1
ATOM 744 N N . TYR A 1 95 ? -4.483 1.895 10.435 1.00 95.38 95 TYR A N 1
ATOM 745 C CA . TYR A 1 95 ? -5.171 3.089 10.932 1.00 95.38 95 TYR A CA 1
ATOM 746 C C . TYR A 1 95 ? -6.115 3.684 9.884 1.00 95.38 95 TYR A C 1
ATOM 748 O O . TYR A 1 95 ? -7.276 3.955 10.178 1.00 95.38 95 TYR A O 1
ATOM 756 N N . ASN A 1 96 ? -5.655 3.861 8.642 1.00 94.88 96 ASN A N 1
ATOM 757 C CA . ASN A 1 96 ? -6.506 4.368 7.564 1.00 94.88 96 ASN A CA 1
ATOM 758 C C . ASN A 1 96 ? -7.675 3.424 7.254 1.00 94.88 96 ASN A C 1
ATOM 760 O O . ASN A 1 96 ? -8.765 3.899 6.929 1.00 94.88 96 ASN A O 1
ATOM 764 N N . ALA A 1 97 ? -7.472 2.111 7.382 1.00 94.62 97 ALA A N 1
ATOM 765 C CA . ALA A 1 97 ? -8.530 1.129 7.207 1.00 94.62 97 ALA A CA 1
ATOM 766 C C . ALA A 1 97 ? -9.642 1.310 8.253 1.00 94.62 97 ALA A C 1
ATOM 768 O O . ALA A 1 97 ? -10.798 1.485 7.876 1.00 94.62 97 ALA A O 1
ATOM 769 N N . LEU A 1 98 ? -9.279 1.378 9.537 1.00 93.69 98 LEU A N 1
ATOM 770 C CA . LEU A 1 98 ? -10.221 1.520 10.657 1.00 93.69 98 LEU A CA 1
ATOM 771 C C . LEU A 1 98 ? -10.794 2.943 10.814 1.00 93.69 98 LEU A C 1
ATOM 773 O O . LEU A 1 98 ? -11.857 3.139 11.401 1.00 93.69 98 LEU A O 1
ATOM 777 N N . ASN A 1 99 ? -10.099 3.968 10.315 1.00 90.94 99 ASN A N 1
ATOM 778 C CA . ASN A 1 99 ? -10.526 5.361 10.467 1.00 90.94 99 ASN A CA 1
ATOM 779 C C . ASN A 1 99 ? -11.304 5.905 9.264 1.00 90.94 99 ASN A C 1
ATOM 781 O O . ASN A 1 99 ? -12.138 6.792 9.436 1.00 90.94 99 ASN A O 1
ATOM 785 N N . LYS A 1 100 ? -11.016 5.413 8.054 1.00 90.75 100 LYS A N 1
ATOM 786 C CA . LYS A 1 100 ? -11.588 5.945 6.810 1.00 90.75 100 LYS A CA 1
ATOM 787 C C . LYS A 1 100 ? -12.273 4.863 5.983 1.00 90.75 100 LYS A C 1
ATOM 789 O O . LYS A 1 100 ? -13.459 4.987 5.717 1.00 90.75 100 LYS A O 1
ATOM 794 N N . LYS A 1 101 ? -11.539 3.816 5.588 1.00 91.81 101 LYS A N 1
ATOM 795 C CA . LYS A 1 101 ? -11.993 2.865 4.556 1.00 91.81 101 LYS A CA 1
ATOM 796 C C . LYS A 1 101 ? -13.199 2.027 4.989 1.00 91.81 101 LYS A C 1
ATOM 798 O O . LYS A 1 101 ? -14.119 1.865 4.206 1.00 91.81 101 LYS A O 1
ATOM 803 N N . PHE A 1 102 ? -13.186 1.509 6.214 1.00 93.50 102 PHE A N 1
ATOM 804 C CA . PHE A 1 102 ? -14.232 0.628 6.747 1.00 93.50 102 PHE A CA 1
ATOM 805 C C . PHE A 1 102 ? -15.071 1.312 7.823 1.00 93.50 102 PHE A C 1
ATOM 807 O O . PHE A 1 102 ? -15.590 0.663 8.724 1.00 93.50 102 PHE A O 1
ATOM 814 N N . ARG A 1 103 ? -15.186 2.643 7.755 1.00 91.56 103 ARG A N 1
ATOM 815 C CA . ARG A 1 103 ? -15.912 3.425 8.760 1.00 91.56 103 ARG A CA 1
ATOM 816 C C . ARG A 1 103 ? -17.386 3.019 8.865 1.00 91.56 103 ARG A C 1
ATOM 818 O O . ARG A 1 103 ? -17.939 3.092 9.951 1.00 91.56 103 ARG A O 1
ATOM 825 N N . GLU A 1 104 ? -17.997 2.595 7.765 1.00 93.44 104 GLU A N 1
ATOM 826 C CA . GLU A 1 104 ? -19.406 2.176 7.716 1.00 93.44 104 GLU A CA 1
ATOM 827 C C . GLU A 1 104 ? -19.669 0.896 8.524 1.00 93.44 104 GLU A C 1
ATOM 829 O O . GLU A 1 104 ? -20.733 0.756 9.112 1.00 93.44 104 GLU A O 1
ATOM 834 N N . HIS A 1 105 ? -18.660 0.031 8.657 1.00 92.94 105 HIS A N 1
ATOM 835 C CA . HIS A 1 105 ? -18.717 -1.187 9.471 1.00 92.94 105 HIS A CA 1
ATOM 836 C C . HIS A 1 105 ? -18.224 -0.967 10.911 1.00 92.94 105 HIS A C 1
ATOM 838 O O . HIS A 1 105 ? -17.906 -1.925 11.618 1.00 92.94 105 HIS A O 1
ATOM 844 N N . LEU A 1 106 ? -18.075 0.290 11.351 1.00 93.12 106 LEU A N 1
ATOM 845 C CA . LEU A 1 106 ? -17.501 0.624 12.654 1.00 93.12 106 LEU A CA 1
ATOM 846 C C . LEU A 1 106 ? -18.324 1.683 13.392 1.00 93.12 106 LEU A C 1
ATOM 848 O O . LEU A 1 106 ? -18.394 2.846 12.991 1.00 93.12 106 LEU A O 1
ATOM 852 N N . GLN A 1 107 ? -18.858 1.309 14.553 1.00 93.69 107 GLN A N 1
ATOM 853 C CA . GLN A 1 107 ? -19.425 2.252 15.512 1.00 93.69 107 GLN A CA 1
ATOM 854 C C . GLN A 1 107 ? -18.326 2.858 16.382 1.00 93.69 107 GLN A C 1
ATOM 856 O O . GLN A 1 107 ? -17.399 2.160 16.789 1.00 93.69 107 GLN A O 1
ATOM 861 N N . ARG A 1 108 ? -18.448 4.147 16.716 1.00 92.12 108 ARG A N 1
ATOM 862 C CA . ARG A 1 108 ? -17.540 4.847 17.635 1.00 92.12 108 ARG A CA 1
ATOM 863 C C . ARG A 1 108 ? -18.264 5.244 18.908 1.00 92.12 108 ARG A C 1
ATOM 865 O O . ARG A 1 108 ? -19.172 6.064 18.841 1.00 92.12 108 ARG A O 1
ATOM 872 N N . ASN A 1 109 ? -17.780 4.746 20.042 1.00 87.44 109 ASN A N 1
ATOM 873 C CA . ASN A 1 109 ? -18.294 5.066 21.372 1.00 87.44 109 ASN A CA 1
ATOM 874 C C . ASN A 1 109 ? -17.138 5.507 22.274 1.00 87.44 109 ASN A C 1
ATOM 876 O O . ASN A 1 109 ? -16.266 4.704 22.584 1.00 87.44 109 ASN A O 1
ATOM 880 N N . ASN A 1 110 ? -17.105 6.778 22.690 1.00 81.06 110 ASN A N 1
ATOM 881 C CA . ASN A 1 110 ? -16.161 7.303 23.694 1.00 81.06 110 ASN A CA 1
ATOM 882 C C . ASN A 1 110 ? -14.680 6.883 23.508 1.00 81.06 110 ASN A C 1
ATOM 884 O O . ASN A 1 110 ? -13.971 6.619 24.475 1.00 81.06 110 ASN A O 1
ATOM 888 N N . GLY A 1 111 ? -14.196 6.823 22.260 1.00 80.38 111 GLY A N 1
ATOM 889 C CA . GLY A 1 111 ? -12.813 6.436 21.930 1.00 80.38 111 GLY A CA 1
ATOM 890 C C . GLY A 1 111 ? -12.592 4.942 21.645 1.00 80.38 111 GLY A C 1
ATOM 891 O O . GLY A 1 111 ? -11.501 4.564 21.207 1.00 80.38 111 GLY A O 1
ATOM 892 N N . SER A 1 112 ? -13.625 4.118 21.814 1.00 89.50 112 SER A N 1
ATOM 893 C CA . SER A 1 112 ? -13.677 2.712 21.410 1.00 89.50 112 SER A CA 1
ATOM 894 C C . SER A 1 112 ? -14.384 2.535 20.065 1.00 89.50 112 SER A C 1
ATOM 896 O O . SER A 1 112 ? -15.195 3.364 19.638 1.00 89.50 112 SER A O 1
ATOM 898 N N . LEU A 1 113 ? -14.040 1.447 19.386 1.00 93.38 113 LEU A N 1
ATOM 899 C CA . LEU A 1 113 ? -14.619 0.972 18.141 1.00 93.38 113 LEU A CA 1
ATOM 900 C C . LEU A 1 113 ? -15.373 -0.326 18.387 1.00 93.38 113 LEU A C 1
ATOM 902 O O . LEU A 1 113 ? -14.891 -1.176 19.131 1.00 93.38 113 LEU A O 1
ATOM 906 N N . ARG A 1 114 ? -16.493 -0.493 17.691 1.00 93.19 114 ARG A N 1
ATOM 907 C CA . ARG A 1 114 ? -17.263 -1.735 17.627 1.00 93.19 114 ARG A CA 1
ATOM 908 C C . ARG A 1 114 ? -17.549 -2.088 16.177 1.00 93.19 114 ARG A C 1
ATOM 910 O O . ARG A 1 114 ? -17.924 -1.206 15.409 1.00 93.19 114 ARG A O 1
ATOM 917 N N . PHE A 1 115 ? -17.413 -3.359 15.816 1.00 92.69 115 PHE A N 1
ATOM 918 C CA . PHE A 1 115 ? -17.795 -3.835 14.489 1.00 92.69 115 PHE A CA 1
ATOM 919 C C . PHE A 1 115 ? -19.320 -3.889 14.331 1.00 92.69 115 PHE A C 1
ATOM 921 O O . PHE A 1 115 ? -20.026 -4.392 15.211 1.00 92.69 115 PHE A O 1
ATOM 928 N N . ILE A 1 116 ? -19.810 -3.382 13.201 1.00 91.44 116 ILE A N 1
ATOM 929 C CA . ILE A 1 116 ? -21.191 -3.526 12.742 1.00 91.44 116 ILE A CA 1
ATOM 930 C C . ILE A 1 116 ? -21.139 -4.298 11.412 1.00 91.44 116 ILE A C 1
ATOM 932 O O . ILE A 1 116 ? -20.364 -3.889 10.542 1.00 91.44 116 ILE A O 1
ATOM 936 N N . PRO A 1 117 ? -21.901 -5.400 11.263 1.00 80.75 117 PRO A N 1
ATOM 937 C CA . PRO A 1 117 ? -21.942 -6.185 10.030 1.00 80.75 117 PRO A CA 1
ATOM 938 C C . PRO A 1 117 ? -22.290 -5.345 8.801 1.00 80.75 117 PRO A C 1
ATOM 940 O O . PRO A 1 117 ? -23.237 -4.534 8.897 1.00 80.75 117 PRO A O 1
#

Foldseek 3Di:
DDQDDPDPPQQKDKDADPDDDDDDGDDIFIWGQDPVGIDGDPPDDPVVSPDDPPPPFDDDVVLLCVLCVVPQKDALVSSLVSSCVVGVDDSVVSSCCCPPVCVVQWDDDPRIIGGHD

Secondary structure (DSSP, 8-state):
-------TT--EEEE---S-SSSPPPPPEEEEEETTEEEE-TT--HHHHHSPPTT-----HHHHHHHTSS-SEEEHHHHHHHHHHHH---HHHHHHIIIIITGGGEEEETTEEEE--

pLDDT: mean 86.66, std 10.86, range [50.44, 96.31]

Sequence (117 aa):
MIRGSQAEDDNSVVWCNPKNSNGPLQSRSAWERRADGFVTLADFDWDEFDQPPESRIKITVDHIREVFAESSELRLGDAVQKLVDLTGVKRGSAYNALNKKFREHLQRNNGSLRFIP

Radius of gyration: 22.02 Å; chains: 1; bounding box: 48×36×53 Å